Protein AF-A0A853IXB0-F1 (afdb_monomer_lite)

Secondary structure (DSSP, 8-state):
-----EEEEEPPPB-B-GGG---S----EEEEEEEETTEEEEEEEESSSS-EE-S--TT-EEEETTSPPEE--EE-SSSEEE-TTHHHHHHHGGG-SEEEEEE-EET----EEBPPEE-TTHHHHHHHHHHHHHHTSSPP--

Foldseek 3Di:
DPLADKFKDKFPWWWFDVVVDDDPPTFTKIWMWIQAPVGIFTKIFTPDPVWFFDPDQPPWFKDFDPDDTFGQDADPDGGMTGGPVRVVCVVCLCVGQWMWTWGHIPPDPDITIIDTTGSPCVVVSVVVRNCRRVVSVDDPDD

Radius of gyra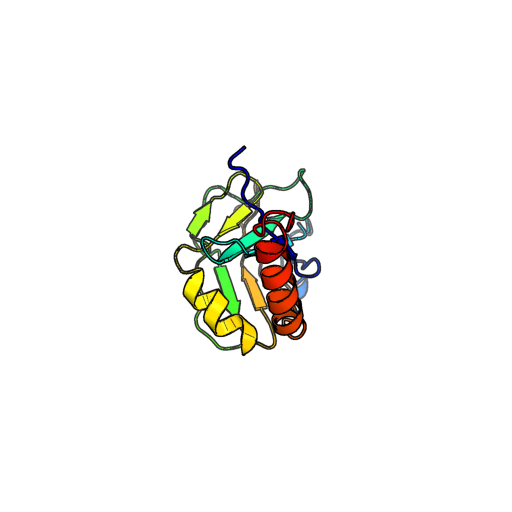tion: 15.94 Å; chains: 1; bounding box: 46×32×46 Å

Structure (mmCIF, N/CA/C/O backbone):
data_AF-A0A853IXB0-F1
#
_entry.id   AF-A0A853IXB0-F1
#
loop_
_atom_site.group_PDB
_atom_site.id
_atom_site.type_symbol
_atom_site.label_atom_id
_atom_site.label_alt_id
_atom_site.label_comp_id
_atom_site.label_asym_id
_atom_site.label_entity_id
_atom_site.label_seq_id
_atom_site.pdbx_PDB_ins_code
_atom_site.Cartn_x
_atom_site.Cartn_y
_atom_site.Cartn_z
_atom_site.occupancy
_atom_site.B_iso_or_equiv
_atom_site.auth_seq_id
_atom_site.auth_comp_id
_atom_site.auth_asym_id
_atom_site.auth_atom_id
_atom_site.pdbx_PDB_model_num
ATOM 1 N N . MET A 1 1 ? -22.503 13.449 0.449 1.00 49.94 1 MET A N 1
ATOM 2 C CA . MET A 1 1 ? -21.547 13.167 1.546 1.00 49.94 1 MET A CA 1
ATOM 3 C C . MET A 1 1 ? -22.255 12.303 2.578 1.00 49.94 1 MET A C 1
ATOM 5 O O . MET A 1 1 ? -23.386 12.622 2.908 1.00 49.94 1 MET A O 1
ATOM 9 N N . THR A 1 2 ? -21.650 11.199 3.025 1.00 57.06 2 THR A N 1
ATOM 10 C CA . THR A 1 2 ? -22.288 10.164 3.873 1.00 57.06 2 THR A CA 1
ATOM 11 C C . THR A 1 2 ? -22.191 10.430 5.382 1.00 57.06 2 THR A C 1
ATOM 13 O O . THR A 1 2 ? -22.607 9.585 6.164 1.00 57.06 2 THR A O 1
ATOM 16 N N . GLY A 1 3 ? -21.632 11.573 5.802 1.00 64.44 3 GLY A N 1
ATOM 17 C CA . GLY A 1 3 ? -21.471 11.940 7.218 1.00 64.44 3 GLY A CA 1
ATOM 18 C C . GLY A 1 3 ? -20.463 11.090 8.005 1.00 64.44 3 GLY A C 1
ATOM 19 O O . GLY A 1 3 ? -20.292 11.321 9.193 1.00 64.44 3 GLY A O 1
ATOM 20 N N . LYS A 1 4 ? -19.795 10.119 7.365 1.00 73.94 4 LYS A N 1
ATOM 21 C CA . LYS A 1 4 ? -18.859 9.206 8.030 1.00 73.94 4 LYS A CA 1
ATOM 22 C C . LYS A 1 4 ? -17.433 9.743 8.012 1.00 73.94 4 LYS A C 1
ATOM 24 O O . LYS A 1 4 ? -16.937 10.145 6.959 1.00 73.94 4 LYS A O 1
ATOM 29 N N . THR A 1 5 ? -16.770 9.668 9.160 1.00 84.62 5 THR A N 1
ATOM 30 C CA . THR A 1 5 ? -15.353 10.001 9.303 1.00 84.62 5 THR A CA 1
ATOM 31 C C . THR A 1 5 ? -14.488 8.831 8.849 1.00 84.62 5 THR A C 1
ATOM 33 O O . THR A 1 5 ? -14.701 7.683 9.242 1.00 84.62 5 THR A O 1
ATOM 36 N N . ALA A 1 6 ? -13.491 9.131 8.020 1.00 88.69 6 ALA A N 1
ATOM 37 C CA . ALA A 1 6 ? -12.422 8.209 7.675 1.00 88.69 6 ALA A CA 1
ATOM 38 C C . ALA A 1 6 ? -11.076 8.893 7.920 1.00 88.69 6 ALA A C 1
ATOM 40 O O . ALA A 1 6 ? -10.896 10.063 7.580 1.00 88.69 6 ALA A O 1
ATOM 41 N N . CYS A 1 7 ? -10.133 8.158 8.498 1.00 93.19 7 CYS A N 1
ATOM 42 C CA . CYS A 1 7 ? -8.802 8.649 8.824 1.00 93.19 7 CYS A CA 1
ATOM 43 C C . CYS A 1 7 ? -7.758 7.857 8.041 1.00 93.19 7 CYS A C 1
ATOM 45 O O . CYS A 1 7 ? -7.882 6.646 7.860 1.00 93.19 7 CYS A O 1
ATOM 47 N N . LEU A 1 8 ? -6.733 8.551 7.550 1.00 94.06 8 LEU A N 1
ATOM 48 C CA . LEU A 1 8 ? -5.711 7.965 6.689 1.00 94.06 8 LEU A CA 1
ATOM 49 C C . LEU A 1 8 ? -4.406 7.769 7.455 1.00 94.06 8 LEU A C 1
ATOM 51 O O . LEU A 1 8 ? -3.890 8.692 8.082 1.00 94.06 8 LEU A O 1
ATOM 55 N N . ILE A 1 9 ? -3.839 6.576 7.334 1.00 96.12 9 ILE A N 1
ATOM 56 C CA . ILE A 1 9 ? -2.443 6.295 7.663 1.00 96.12 9 ILE A CA 1
ATOM 57 C C . ILE A 1 9 ? -1.673 6.352 6.352 1.00 96.12 9 ILE A C 1
ATOM 59 O O . ILE A 1 9 ? -2.038 5.672 5.393 1.00 96.12 9 ILE A O 1
ATOM 63 N N . ILE A 1 10 ? -0.619 7.159 6.305 1.00 95.12 10 ILE A N 1
ATOM 64 C CA . ILE A 1 10 ? 0.177 7.380 5.098 1.00 95.12 10 ILE A CA 1
ATOM 65 C C . ILE A 1 10 ? 1.640 7.116 5.443 1.00 95.12 10 ILE A C 1
ATOM 67 O O . ILE A 1 10 ? 2.163 7.672 6.409 1.00 95.12 10 ILE A O 1
ATOM 71 N N . SER A 1 11 ? 2.303 6.252 4.675 1.00 94.25 11 SER A N 1
ATOM 72 C CA . SER A 1 11 ? 3.744 6.038 4.818 1.00 94.25 11 SER A CA 1
ATOM 73 C C . SER A 1 11 ? 4.538 7.250 4.325 1.00 94.25 11 SER A C 1
ATOM 75 O O . SER A 1 11 ? 4.033 8.029 3.510 1.00 94.25 11 SER A O 1
ATOM 77 N N . PRO A 1 12 ? 5.824 7.376 4.693 1.00 90.38 12 PRO A N 1
ATOM 78 C CA . PRO A 1 12 ? 6.749 8.192 3.920 1.00 90.38 12 PRO A CA 1
ATOM 79 C C . PRO A 1 12 ? 6.698 7.825 2.431 1.00 90.38 12 PRO A C 1
ATOM 81 O O . PRO A 1 12 ? 6.333 6.701 2.064 1.00 90.38 12 PRO A O 1
ATOM 84 N N . VAL A 1 13 ? 7.067 8.786 1.589 1.00 87.88 13 VAL A N 1
ATOM 85 C CA . VAL A 1 13 ? 7.246 8.560 0.155 1.00 87.88 13 VAL A CA 1
ATOM 86 C C . VAL A 1 13 ? 8.284 7.458 -0.053 1.00 87.88 13 VAL A C 1
ATOM 88 O O . VAL A 1 13 ? 9.367 7.518 0.528 1.00 87.88 13 VAL A O 1
ATOM 91 N N . THR A 1 14 ? 7.977 6.487 -0.909 1.00 85.69 14 THR A N 1
ATOM 92 C CA . THR A 1 14 ? 8.969 5.543 -1.428 1.00 85.69 14 THR A CA 1
ATOM 93 C C . THR A 1 14 ? 9.232 5.789 -2.905 1.00 85.69 14 THR A C 1
ATOM 95 O O . THR A 1 14 ? 8.332 6.184 -3.654 1.00 85.69 14 THR A O 1
ATOM 98 N N . SER A 1 15 ? 10.473 5.553 -3.318 1.00 78.00 15 SER A N 1
ATOM 99 C CA . SER A 1 15 ? 10.912 5.618 -4.706 1.00 78.00 15 SER A CA 1
ATOM 100 C C . SER A 1 15 ? 11.288 4.224 -5.218 1.00 78.00 15 SER A C 1
ATOM 102 O O . SER A 1 15 ? 11.698 3.365 -4.427 1.00 78.00 15 SER A O 1
ATOM 104 N N . PRO A 1 16 ? 11.201 3.992 -6.538 1.00 76.06 16 PRO A N 1
ATOM 105 C CA . PRO A 1 16 ? 11.848 2.860 -7.195 1.00 76.06 16 PRO A CA 1
ATOM 106 C C . PRO A 1 16 ? 13.309 2.663 -6.751 1.00 76.06 16 PRO A C 1
ATOM 108 O O . PRO A 1 16 ? 14.026 3.641 -6.530 1.00 76.06 16 PRO A O 1
ATOM 111 N N . ASP A 1 17 ? 13.741 1.410 -6.614 1.00 76.38 17 ASP A N 1
ATOM 112 C CA . ASP A 1 17 ? 15.120 1.034 -6.293 1.00 76.38 17 ASP A CA 1
ATOM 113 C C . ASP A 1 17 ? 16.030 1.323 -7.504 1.00 76.38 17 ASP A C 1
ATOM 115 O O . ASP A 1 17 ? 15.911 0.655 -8.538 1.00 76.38 17 ASP A O 1
ATOM 119 N N . PRO A 1 18 ? 16.957 2.295 -7.403 1.00 66.38 18 PRO A N 1
ATOM 120 C CA . PRO A 1 18 ? 17.791 2.709 -8.529 1.00 66.38 18 PRO A CA 1
ATOM 121 C C . PRO A 1 18 ? 18.766 1.615 -8.988 1.00 66.38 18 PRO A C 1
ATOM 123 O O . PRO A 1 18 ? 19.268 1.673 -10.107 1.00 66.38 18 PRO A O 1
ATOM 126 N N . THR A 1 19 ? 19.027 0.599 -8.159 1.00 68.88 19 THR A N 1
ATOM 127 C CA . THR A 1 19 ? 19.942 -0.507 -8.484 1.00 68.88 19 THR A CA 1
ATOM 128 C C . THR A 1 19 ? 19.301 -1.590 -9.353 1.00 68.88 19 THR A C 1
ATOM 130 O O . THR A 1 19 ? 19.995 -2.481 -9.843 1.00 68.88 19 THR A O 1
ATOM 133 N N . LYS A 1 20 ? 17.979 -1.529 -9.563 1.00 68.12 20 LYS A N 1
ATOM 134 C CA . LYS A 1 20 ? 17.213 -2.535 -10.315 1.00 68.12 20 LYS A CA 1
ATOM 135 C C . LYS A 1 20 ? 16.948 -2.174 -11.778 1.00 68.12 20 LYS A C 1
ATOM 137 O O . LYS A 1 20 ? 16.340 -2.978 -12.475 1.00 68.12 20 LYS A O 1
ATOM 142 N N . GLY A 1 21 ? 17.488 -1.047 -12.250 1.00 52.34 21 GLY A N 1
ATOM 143 C CA . GLY A 1 21 ? 17.434 -0.625 -13.650 1.00 52.34 21 GLY A CA 1
ATOM 144 C C . GLY A 1 21 ? 16.071 -0.059 -14.060 1.00 52.34 21 GLY A C 1
ATOM 145 O O . GLY A 1 21 ? 15.030 -0.681 -13.879 1.00 52.34 21 GLY A O 1
ATOM 146 N N . GLY A 1 22 ? 16.085 1.141 -14.634 1.00 54.19 22 GLY A N 1
ATOM 147 C CA . GLY A 1 22 ? 14.920 1.816 -15.200 1.00 54.19 22 GLY A CA 1
ATOM 148 C C . GLY A 1 22 ? 15.259 3.273 -15.500 1.00 54.19 22 GLY A C 1
ATOM 149 O O . GLY A 1 22 ? 15.881 3.930 -14.668 1.00 54.19 22 GLY A O 1
ATOM 150 N N . ASP A 1 23 ? 14.874 3.773 -16.677 1.00 54.62 23 ASP A N 1
ATOM 151 C CA . ASP A 1 23 ? 15.011 5.195 -17.004 1.00 54.62 23 ASP A CA 1
ATOM 152 C C . ASP A 1 23 ? 14.293 6.032 -15.941 1.00 54.62 23 ASP A C 1
ATOM 154 O O . ASP A 1 23 ? 13.111 5.832 -15.647 1.00 54.62 23 ASP A O 1
ATOM 158 N N . PHE A 1 24 ? 15.048 6.938 -15.322 1.00 52.91 24 PHE A N 1
ATOM 159 C CA . PHE A 1 24 ? 14.716 7.621 -14.077 1.00 52.91 24 PHE A CA 1
ATOM 160 C C . PHE A 1 24 ? 13.602 8.667 -14.225 1.00 52.91 24 PHE A C 1
ATOM 162 O O . PHE A 1 24 ? 13.822 9.867 -14.076 1.00 52.91 24 PHE A O 1
ATOM 169 N N . LYS A 1 25 ? 12.368 8.222 -14.458 1.00 58.72 25 LYS A N 1
ATOM 170 C CA . LYS A 1 25 ? 11.172 9.000 -14.120 1.00 58.72 25 LYS A CA 1
ATOM 171 C C . LYS A 1 25 ? 10.572 8.400 -12.863 1.00 58.72 25 LYS A C 1
ATOM 173 O O . LYS A 1 25 ? 9.599 7.655 -12.897 1.00 58.72 25 LYS A O 1
ATOM 178 N N . PHE A 1 26 ? 11.258 8.652 -11.752 1.00 64.75 26 PHE A N 1
ATOM 179 C CA . PHE A 1 26 ? 10.827 8.217 -10.434 1.00 64.75 26 PHE A CA 1
ATOM 180 C C . PHE A 1 26 ? 9.452 8.808 -10.140 1.00 64.75 26 PHE A C 1
ATOM 182 O O . PHE A 1 26 ? 9.324 10.025 -10.035 1.00 64.75 26 PHE A O 1
ATOM 189 N N . ILE A 1 27 ? 8.449 7.946 -9.990 1.00 75.56 27 ILE A N 1
ATOM 190 C CA . ILE A 1 27 ? 7.128 8.355 -9.525 1.00 75.56 27 ILE A CA 1
ATOM 191 C C . ILE A 1 27 ? 7.019 7.955 -8.056 1.00 75.56 27 ILE A C 1
ATOM 193 O O . ILE A 1 27 ? 6.946 6.760 -7.747 1.00 75.56 27 ILE A O 1
ATOM 197 N N . PRO A 1 28 ? 7.065 8.931 -7.137 1.00 81.88 28 PRO A N 1
ATOM 198 C CA . PRO A 1 28 ? 6.964 8.643 -5.726 1.00 81.88 28 PRO A CA 1
ATOM 199 C C . PRO A 1 28 ? 5.557 8.150 -5.366 1.00 81.88 28 PRO A C 1
ATOM 201 O O . PRO A 1 28 ? 4.543 8.615 -5.897 1.00 81.88 28 PRO A O 1
ATOM 204 N N . ALA A 1 29 ? 5.490 7.178 -4.458 1.00 91.12 29 ALA A N 1
ATOM 205 C CA . ALA A 1 29 ? 4.235 6.584 -4.014 1.00 91.12 29 ALA A CA 1
ATOM 206 C C . ALA A 1 29 ? 4.199 6.403 -2.495 1.00 91.12 29 ALA A C 1
ATOM 208 O O . ALA A 1 29 ? 5.229 6.296 -1.829 1.00 91.12 29 ALA A O 1
ATOM 209 N N . HIS A 1 30 ? 2.985 6.347 -1.962 1.00 94.12 30 HIS A N 1
ATOM 210 C CA . HIS A 1 30 ? 2.702 6.112 -0.557 1.00 94.12 30 HIS A CA 1
ATOM 211 C C . HIS A 1 30 ? 1.917 4.824 -0.393 1.00 94.12 30 HIS A C 1
ATOM 213 O O . HIS A 1 30 ? 0.947 4.592 -1.113 1.00 94.12 30 HIS A O 1
ATOM 219 N N . LEU A 1 31 ? 2.260 4.045 0.625 1.00 95.06 31 LEU A N 1
ATOM 220 C CA . LEU A 1 31 ? 1.324 3.101 1.210 1.00 95.06 31 LEU A CA 1
ATOM 221 C C . LEU A 1 31 ? 0.271 3.910 1.972 1.00 95.06 31 LEU A C 1
ATOM 223 O O . LEU A 1 31 ? 0.614 4.770 2.788 1.00 95.06 31 LEU A O 1
ATOM 227 N N . VAL A 1 32 ? -1.002 3.643 1.696 1.00 96.12 32 VAL A N 1
ATOM 228 C CA . VAL A 1 32 ? -2.132 4.296 2.355 1.00 96.12 32 VAL A CA 1
ATOM 229 C C . VAL A 1 32 ? -3.069 3.263 2.964 1.00 96.12 32 VAL A C 1
ATOM 231 O O . VAL A 1 32 ? -3.349 2.224 2.369 1.00 96.12 32 VAL A O 1
ATOM 234 N N . ILE A 1 33 ? -3.566 3.547 4.162 1.00 96.44 33 ILE A N 1
ATOM 235 C CA . ILE A 1 33 ? -4.608 2.750 4.809 1.00 96.44 33 ILE A CA 1
ATOM 236 C C . ILE A 1 33 ? -5.705 3.702 5.245 1.00 96.44 33 ILE A C 1
ATOM 238 O O . ILE A 1 33 ? -5.454 4.620 6.024 1.00 96.44 33 ILE A O 1
ATOM 242 N N . SER A 1 34 ? -6.914 3.486 4.739 1.00 94.19 34 SER A N 1
ATOM 243 C CA . SER A 1 34 ? -8.101 4.192 5.208 1.00 94.19 34 SER A CA 1
ATOM 244 C C . SER A 1 34 ? -8.713 3.408 6.348 1.00 94.19 34 SER A C 1
ATOM 246 O O . SER A 1 34 ? -8.955 2.217 6.202 1.00 94.19 34 SER A O 1
ATOM 248 N N . VAL A 1 35 ? -8.974 4.073 7.465 1.00 94.50 35 VAL A N 1
ATOM 249 C CA . VAL A 1 35 ? -9.630 3.520 8.650 1.00 94.50 35 VAL A CA 1
ATOM 250 C C . VAL A 1 35 ? -10.951 4.250 8.835 1.00 94.50 35 VAL A C 1
ATOM 252 O O . VAL A 1 35 ? -10.994 5.477 8.824 1.00 94.50 35 VAL A O 1
ATOM 255 N N . SER A 1 36 ? -12.032 3.498 8.977 1.00 91.12 36 SER A N 1
ATOM 256 C CA . SER A 1 36 ? -13.392 4.011 9.146 1.00 91.12 36 SER A CA 1
ATOM 257 C C . SER A 1 36 ? -14.187 3.082 10.060 1.00 91.12 36 SER A C 1
ATOM 259 O O . SER 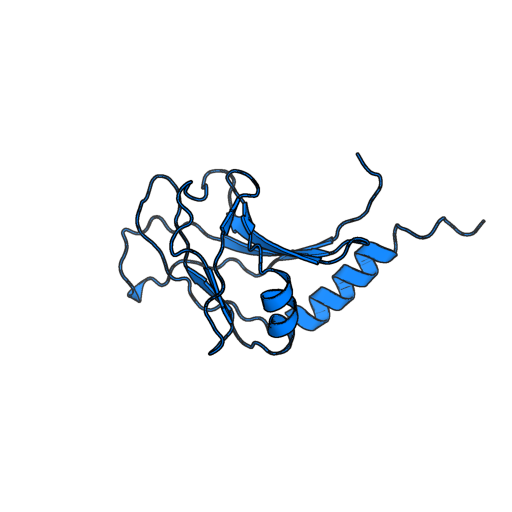A 1 36 ? -13.735 1.978 10.363 1.00 91.12 36 SER A O 1
ATOM 261 N N . GLU A 1 37 ? -15.408 3.470 10.426 1.00 84.81 37 GLU A N 1
ATOM 262 C CA . GLU A 1 37 ? -16.337 2.590 11.154 1.00 84.81 37 GLU A CA 1
ATOM 263 C C . GLU A 1 37 ? -16.621 1.271 10.421 1.00 84.81 37 GLU A C 1
ATOM 265 O O . GLU A 1 37 ? -16.804 0.233 11.047 1.00 84.81 37 GLU A O 1
ATOM 270 N N . SER A 1 38 ? -16.640 1.293 9.082 1.00 84.75 38 SER A N 1
ATOM 271 C CA . SER A 1 38 ? -16.827 0.091 8.255 1.00 84.75 38 SER A CA 1
ATOM 272 C C . SER A 1 38 ? -15.596 -0.818 8.198 1.00 84.75 38 SER A C 1
ATOM 274 O O . SER A 1 38 ? -15.632 -1.858 7.546 1.00 84.75 38 SER A O 1
ATOM 276 N N . GLY A 1 39 ? -14.507 -0.430 8.859 1.00 89.81 39 GLY A N 1
ATOM 277 C CA . GLY A 1 39 ? -13.240 -1.139 8.862 1.00 89.81 39 GLY A CA 1
ATOM 278 C C . GLY A 1 39 ? -12.151 -0.400 8.096 1.00 89.81 39 GLY A C 1
ATOM 279 O O . GLY A 1 39 ? -12.255 0.796 7.791 1.00 89.81 39 GLY A O 1
ATOM 280 N N . SER A 1 40 ? -11.084 -1.144 7.813 1.00 93.62 40 SER A N 1
ATOM 281 C CA . SER A 1 40 ? -9.865 -0.615 7.217 1.00 93.62 40 SER A CA 1
ATOM 282 C C . SER A 1 40 ? -9.641 -1.162 5.812 1.00 93.62 40 SER A C 1
ATOM 284 O O . SER A 1 40 ? -9.847 -2.348 5.560 1.00 93.62 40 SER A O 1
ATOM 286 N N . THR A 1 41 ? -9.165 -0.315 4.905 1.00 94.12 41 THR A N 1
ATOM 287 C CA . THR A 1 41 ? -8.809 -0.693 3.535 1.00 94.12 41 THR A CA 1
ATOM 288 C C . THR A 1 41 ? -7.380 -0.283 3.221 1.00 94.12 41 THR A C 1
ATOM 290 O O . THR A 1 41 ? -6.901 0.758 3.667 1.00 94.12 41 THR A O 1
ATOM 293 N N . PHE A 1 42 ? -6.686 -1.126 2.461 1.00 96.62 42 PHE A N 1
ATOM 294 C CA . PHE A 1 42 ? -5.301 -0.918 2.057 1.00 96.62 42 PHE A CA 1
ATOM 295 C C . PHE A 1 42 ? -5.220 -0.431 0.610 1.00 96.62 42 PHE A C 1
ATOM 297 O O . PHE A 1 42 ? -5.928 -0.938 -0.265 1.00 96.62 42 PHE A O 1
ATOM 304 N N . GLY A 1 43 ? -4.289 0.480 0.344 1.00 96.50 43 GLY A N 1
ATOM 305 C CA . GLY A 1 43 ? -3.917 0.865 -1.004 1.00 96.50 43 GLY A CA 1
ATOM 306 C C . GLY A 1 43 ? -2.523 1.464 -1.107 1.00 96.50 43 GLY A C 1
ATOM 307 O O . GLY A 1 43 ? -1.785 1.617 -0.135 1.00 96.50 43 GLY A O 1
ATOM 308 N N . VAL A 1 44 ? -2.180 1.827 -2.333 1.00 96.50 44 VAL A N 1
ATOM 309 C CA . VAL A 1 44 ? -1.008 2.605 -2.698 1.00 96.50 44 VAL A CA 1
ATOM 310 C C . VAL A 1 44 ? -1.496 3.801 -3.499 1.00 96.50 44 VAL A C 1
ATOM 312 O O . VAL A 1 44 ? -2.290 3.648 -4.428 1.00 96.50 44 VAL A O 1
ATOM 315 N N . ARG A 1 45 ? -1.030 4.991 -3.128 1.00 94.94 45 ARG A N 1
ATOM 316 C CA . ARG A 1 45 ? -1.385 6.260 -3.765 1.00 94.94 45 ARG A CA 1
ATOM 317 C C . ARG A 1 45 ? -0.148 6.896 -4.398 1.00 94.94 45 ARG A C 1
ATOM 319 O O . ARG A 1 45 ? 0.914 6.884 -3.778 1.00 94.94 45 ARG A O 1
ATOM 326 N N . THR A 1 46 ? -0.271 7.481 -5.586 1.00 92.81 46 THR A N 1
ATOM 327 C CA . THR A 1 46 ? 0.785 8.351 -6.136 1.00 92.81 46 THR A CA 1
ATOM 328 C C . THR A 1 46 ? 0.963 9.589 -5.250 1.00 92.81 46 THR A C 1
ATOM 330 O O . THR A 1 46 ? 0.004 10.097 -4.667 1.00 92.81 46 THR A O 1
ATOM 333 N N . SER A 1 47 ? 2.188 10.091 -5.100 1.00 88.00 47 SER A N 1
ATOM 334 C CA . SER A 1 47 ? 2.429 11.296 -4.291 1.00 88.00 47 SER A CA 1
ATOM 335 C C . SER A 1 47 ? 2.041 12.589 -5.010 1.00 88.00 47 SER A C 1
ATOM 337 O O . SER A 1 47 ? 1.969 13.639 -4.376 1.00 88.00 47 SER A O 1
ATOM 339 N N . THR A 1 48 ? 1.830 12.533 -6.328 1.00 84.25 48 THR A N 1
ATOM 340 C CA . THR A 1 48 ? 1.423 13.673 -7.154 1.00 84.25 48 TH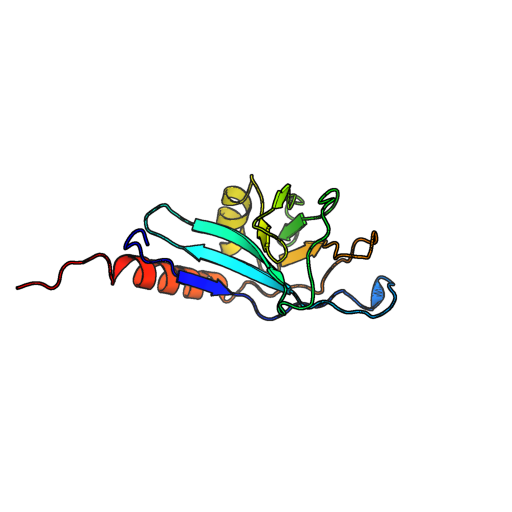R A CA 1
ATOM 341 C C . THR A 1 48 ? 0.231 13.307 -8.035 1.00 84.25 48 THR A C 1
ATOM 343 O O . THR A 1 48 ? 0.024 12.135 -8.361 1.00 84.25 48 THR A O 1
ATOM 346 N N . ASP A 1 49 ? -0.516 14.329 -8.453 1.00 81.62 49 ASP A N 1
ATOM 347 C CA . ASP A 1 49 ? -1.641 14.189 -9.385 1.00 81.62 49 ASP A CA 1
ATOM 348 C C . ASP A 1 49 ? -1.192 14.227 -10.860 1.00 81.62 49 ASP A C 1
ATOM 350 O O . ASP A 1 49 ? -2.003 14.081 -11.770 1.00 81.62 49 ASP A O 1
ATOM 354 N N . LYS A 1 50 ? 0.106 14.429 -11.128 1.00 83.06 50 LYS A N 1
ATOM 355 C CA . LYS A 1 50 ? 0.660 14.358 -12.492 1.00 83.06 50 LYS A CA 1
ATOM 356 C C . LYS A 1 50 ? 0.916 12.920 -12.925 1.00 83.06 50 LYS A C 1
ATOM 358 O O . LYS A 1 50 ? 0.902 12.621 -14.116 1.00 83.06 50 LYS A O 1
ATOM 363 N N . ASP A 1 51 ? 1.140 12.047 -11.951 1.00 85.31 51 ASP A N 1
ATOM 364 C CA . ASP A 1 51 ? 1.514 10.663 -12.171 1.00 85.31 51 ASP A CA 1
ATOM 365 C C . ASP A 1 51 ? 0.330 9.741 -11.913 1.00 85.31 51 ASP A C 1
ATOM 367 O O . ASP A 1 51 ? -0.403 9.916 -10.941 1.00 85.31 51 ASP A O 1
ATOM 371 N N . THR A 1 52 ? 0.147 8.725 -12.753 1.00 91.75 52 THR A N 1
ATOM 372 C CA . THR A 1 52 ? -0.989 7.803 -12.642 1.00 91.75 52 THR A CA 1
ATOM 373 C C . THR A 1 52 ? -0.530 6.356 -12.704 1.00 91.75 52 THR A C 1
ATOM 375 O O . THR A 1 52 ? 0.452 6.011 -13.364 1.00 91.75 52 THR A O 1
ATOM 378 N N . PHE A 1 53 ? -1.250 5.477 -12.015 1.00 93.75 53 PHE A N 1
ATOM 379 C CA . PHE A 1 53 ? -1.035 4.045 -12.142 1.00 93.75 53 PHE A CA 1
ATOM 380 C C . PHE A 1 53 ? -1.523 3.545 -13.495 1.00 93.75 53 PHE A C 1
ATOM 382 O O . PHE A 1 53 ? -2.580 3.945 -14.000 1.00 93.75 53 PHE A O 1
ATOM 389 N N . HIS A 1 54 ? -0.777 2.596 -14.047 1.00 94.31 54 HIS A N 1
ATOM 390 C CA . HIS A 1 54 ? -1.119 1.952 -15.305 1.00 94.31 54 HIS A CA 1
ATOM 391 C C . HIS A 1 54 ? -2.475 1.217 -15.220 1.00 94.31 54 HIS A C 1
ATOM 393 O O . HIS A 1 54 ? -2.945 0.856 -14.140 1.00 94.31 54 HIS A O 1
ATOM 399 N N . ASN A 1 55 ? -3.168 1.029 -16.348 1.00 93.44 55 ASN A N 1
ATOM 400 C CA . ASN A 1 55 ? -4.451 0.300 -16.380 1.00 93.44 55 ASN A CA 1
ATOM 401 C C . ASN A 1 55 ? -4.265 -1.211 -16.215 1.00 93.44 55 ASN A C 1
ATOM 403 O O . ASN A 1 55 ? -5.057 -1.864 -15.547 1.00 93.44 55 ASN A O 1
ATOM 407 N N . ASN A 1 56 ? -3.191 -1.749 -16.787 1.00 94.75 56 ASN A N 1
ATOM 408 C CA . ASN A 1 56 ? -2.754 -3.116 -16.538 1.00 94.75 56 ASN A CA 1
ATOM 409 C C . ASN A 1 56 ? -2.055 -3.221 -15.172 1.00 94.75 56 ASN A C 1
ATOM 411 O O . ASN A 1 56 ? -0.911 -2.776 -15.035 1.00 94.75 56 ASN A O 1
ATOM 415 N N . LEU A 1 57 ? -2.731 -3.850 -14.210 1.00 96.06 57 LEU A N 1
ATOM 416 C CA . LEU A 1 57 ? -2.238 -4.082 -12.849 1.00 96.06 57 LEU A CA 1
ATOM 417 C C . LEU A 1 57 ? -1.431 -5.384 -12.693 1.00 96.06 57 LEU A C 1
ATOM 419 O O . LEU A 1 57 ? -0.879 -5.653 -11.628 1.00 96.06 57 LEU A O 1
ATOM 423 N N . ASN A 1 58 ? -1.325 -6.203 -13.745 1.00 96.19 58 ASN A N 1
ATOM 424 C CA . ASN A 1 58 ? -0.672 -7.507 -13.661 1.00 96.19 58 ASN A CA 1
ATOM 425 C C . ASN A 1 58 ? 0.788 -7.369 -13.224 1.00 96.19 58 ASN A C 1
ATOM 427 O O . ASN A 1 58 ? 1.564 -6.623 -13.834 1.00 96.19 58 ASN A O 1
ATOM 431 N N . GLY A 1 59 ? 1.150 -8.130 -12.190 1.00 95.56 59 GLY A N 1
ATOM 432 C CA . GLY A 1 59 ? 2.482 -8.137 -11.591 1.00 95.56 59 GLY A CA 1
ATOM 433 C C . GLY A 1 59 ? 2.725 -7.030 -10.563 1.00 95.56 59 GLY A C 1
ATOM 434 O O . GLY A 1 59 ? 3.772 -7.054 -9.921 1.00 95.56 59 GLY A O 1
ATOM 435 N N . MET A 1 60 ? 1.791 -6.093 -10.368 1.00 96.75 60 MET A N 1
ATOM 436 C CA . MET A 1 60 ? 1.862 -5.130 -9.270 1.00 96.75 60 MET A CA 1
ATOM 437 C C . MET A 1 60 ? 1.486 -5.792 -7.943 1.00 96.75 60 MET A C 1
ATOM 439 O O . MET A 1 60 ? 0.668 -6.714 -7.898 1.00 96.75 60 MET A O 1
ATOM 443 N N . GLY A 1 61 ? 2.059 -5.316 -6.844 1.00 97.25 61 GLY A N 1
ATOM 444 C CA . GLY A 1 61 ? 1.790 -5.896 -5.534 1.00 97.25 61 GLY A CA 1
ATOM 445 C C . GLY A 1 61 ? 2.617 -5.308 -4.406 1.00 97.25 61 GLY A C 1
ATOM 446 O O . GLY A 1 61 ? 3.426 -4.398 -4.595 1.00 97.25 61 GLY A O 1
ATOM 447 N N . VAL A 1 62 ? 2.412 -5.865 -3.221 1.00 97.25 62 VAL A N 1
ATOM 448 C CA . VAL A 1 62 ? 3.161 -5.561 -2.006 1.00 97.25 62 VAL A CA 1
ATOM 449 C C . VAL A 1 62 ? 3.735 -6.842 -1.421 1.00 97.25 62 VAL A C 1
ATOM 451 O O . VAL A 1 62 ? 3.102 -7.897 -1.433 1.00 97.25 62 VAL A O 1
ATOM 454 N N . LYS A 1 63 ? 4.943 -6.741 -0.876 1.00 96.62 63 LYS A N 1
ATOM 455 C CA . LYS A 1 63 ? 5.580 -7.789 -0.088 1.00 96.62 63 LYS A CA 1
ATOM 456 C C . LYS A 1 63 ? 5.965 -7.234 1.275 1.00 96.62 63 LYS A C 1
ATOM 458 O O . LYS A 1 63 ? 6.656 -6.220 1.351 1.00 96.62 63 LYS A O 1
ATOM 463 N N . LEU A 1 64 ? 5.526 -7.903 2.335 1.00 95.94 64 LEU A N 1
ATOM 464 C CA . LEU A 1 64 ? 5.872 -7.570 3.715 1.00 95.94 64 LEU A CA 1
ATOM 465 C C . LEU A 1 64 ? 6.972 -8.523 4.188 1.00 95.94 64 LEU A C 1
ATOM 467 O O . LEU A 1 64 ? 6.742 -9.725 4.284 1.00 95.94 64 LEU A O 1
ATOM 471 N N . ASP A 1 65 ? 8.171 -8.002 4.438 1.00 93.75 65 ASP A N 1
ATOM 472 C CA . ASP A 1 65 ? 9.377 -8.785 4.744 1.00 93.75 65 ASP A CA 1
ATOM 473 C C . ASP A 1 65 ? 9.529 -10.046 3.855 1.00 93.75 65 ASP A C 1
ATOM 475 O O . ASP A 1 65 ? 9.725 -9.943 2.639 1.00 93.75 65 ASP A O 1
ATOM 479 N N . ASN A 1 66 ? 9.440 -11.233 4.467 1.00 89.81 66 ASN A N 1
ATOM 480 C CA . ASN A 1 66 ? 9.575 -12.543 3.827 1.00 89.81 66 ASN A CA 1
ATOM 481 C C . ASN A 1 66 ? 8.226 -13.241 3.579 1.00 89.81 66 ASN A C 1
ATOM 483 O O . ASN A 1 66 ? 8.219 -14.418 3.233 1.00 89.81 66 ASN A O 1
ATOM 487 N N . LEU A 1 67 ? 7.104 -12.542 3.759 1.00 92.38 67 LEU A N 1
ATOM 488 C CA . LEU A 1 67 ? 5.769 -13.079 3.494 1.00 92.38 67 LEU A CA 1
ATOM 489 C C . LEU A 1 67 ? 5.476 -13.160 1.992 1.00 92.38 67 LEU A C 1
ATOM 491 O O . LEU A 1 67 ? 6.219 -12.627 1.158 1.00 92.38 67 LEU A O 1
ATOM 495 N N . ASP A 1 68 ? 4.367 -13.817 1.662 1.00 93.44 68 ASP A N 1
ATOM 496 C CA . ASP A 1 68 ? 3.892 -13.948 0.290 1.00 93.44 68 ASP A CA 1
ATOM 497 C C . ASP A 1 68 ? 3.632 -12.588 -0.364 1.00 93.44 68 ASP A C 1
ATOM 499 O O . ASP A 1 68 ? 3.252 -11.602 0.274 1.00 93.44 68 ASP A O 1
ATOM 503 N N . PHE A 1 69 ? 3.849 -12.546 -1.676 1.00 96.06 69 PHE A N 1
ATOM 504 C CA . PHE A 1 69 ? 3.546 -11.378 -2.489 1.00 96.06 69 PHE A CA 1
ATOM 505 C C . PHE A 1 69 ? 2.030 -11.245 -2.653 1.00 96.06 69 PHE A C 1
ATOM 507 O O . PHE A 1 69 ? 1.378 -12.149 -3.176 1.00 96.06 69 PHE A O 1
ATOM 514 N N . VAL A 1 70 ? 1.473 -10.110 -2.233 1.00 97.69 70 VAL A N 1
ATOM 515 C CA . VAL A 1 70 ? 0.037 -9.836 -2.324 1.00 97.69 70 VAL A CA 1
ATOM 516 C C . VAL A 1 70 ? -0.227 -8.903 -3.511 1.00 97.69 70 VAL A C 1
ATOM 518 O O . VAL A 1 70 ? 0.352 -7.814 -3.557 1.00 97.69 70 VAL A O 1
ATOM 521 N N . PRO A 1 71 ? -1.078 -9.290 -4.479 1.00 97.88 71 PRO A N 1
ATOM 522 C CA . PRO A 1 71 ? -1.303 -8.498 -5.684 1.00 97.88 71 PRO A CA 1
ATOM 523 C C . PRO A 1 71 ? -2.072 -7.202 -5.399 1.00 97.88 71 PRO A C 1
ATOM 525 O O . PRO A 1 71 ? -2.961 -7.167 -4.546 1.00 97.88 71 PRO A O 1
ATOM 528 N N . LEU A 1 72 ? -1.745 -6.148 -6.150 1.00 97.81 72 LEU A N 1
ATOM 529 C CA . LEU A 1 72 ? -2.505 -4.897 -6.212 1.00 97.81 72 LEU A CA 1
ATOM 530 C C . LEU A 1 72 ? -3.447 -4.952 -7.421 1.00 97.81 72 LEU A C 1
ATOM 532 O O . LEU A 1 72 ? -3.072 -4.538 -8.511 1.00 97.81 72 LEU A O 1
ATOM 536 N N . ASP A 1 73 ? -4.638 -5.514 -7.243 1.00 97.06 73 ASP A N 1
ATOM 537 C CA . ASP A 1 73 ? -5.590 -5.882 -8.301 1.00 97.06 73 ASP A CA 1
ATOM 538 C C . ASP A 1 73 ? -6.862 -5.015 -8.342 1.00 97.06 73 ASP A C 1
ATOM 540 O O . ASP A 1 73 ? -7.706 -5.190 -9.219 1.00 97.06 73 ASP A O 1
ATOM 544 N N . VAL A 1 74 ? -7.002 -4.052 -7.429 1.00 96.56 74 VAL A N 1
ATOM 545 C CA . VAL A 1 74 ? -8.145 -3.130 -7.387 1.00 96.56 74 VAL A CA 1
ATOM 546 C C . VAL A 1 74 ? -7.702 -1.747 -7.841 1.00 96.56 74 VAL A C 1
ATOM 548 O O . VAL A 1 74 ? -6.720 -1.211 -7.334 1.00 96.56 74 VAL A O 1
ATOM 551 N N . LYS A 1 75 ? -8.444 -1.120 -8.759 1.00 94.19 75 LYS A N 1
ATOM 552 C CA . LYS A 1 75 ? -8.177 0.260 -9.188 1.00 94.19 75 LYS A CA 1
ATOM 553 C C . LYS A 1 75 ? -9.146 1.235 -8.518 1.00 94.19 75 LYS A C 1
ATOM 555 O O . LYS A 1 75 ? -10.348 1.169 -8.746 1.00 94.19 75 LYS A O 1
ATOM 560 N N . GLY A 1 76 ? -8.617 2.154 -7.713 1.00 90.12 76 GLY A N 1
ATOM 561 C CA . GLY A 1 76 ? -9.361 3.207 -7.009 1.00 90.12 76 GLY A CA 1
ATOM 562 C C . GLY A 1 76 ? -9.314 4.551 -7.740 1.00 90.12 76 GLY A C 1
ATOM 563 O O . GLY A 1 76 ? -9.125 5.588 -7.112 1.00 90.12 76 GLY A O 1
ATOM 564 N N . GLY A 1 77 ? -9.404 4.536 -9.072 1.00 91.75 77 GLY A N 1
ATOM 565 C CA . GLY A 1 77 ? -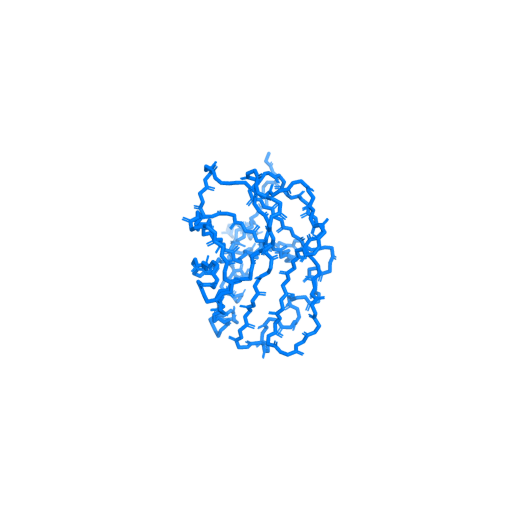9.153 5.699 -9.930 1.00 91.75 77 GLY A CA 1
ATOM 566 C C . GLY A 1 77 ? -7.740 5.711 -10.521 1.00 91.75 77 GLY A C 1
ATOM 567 O O . GLY A 1 77 ? -7.070 4.683 -10.597 1.00 91.75 77 GLY A O 1
ATOM 568 N N . GLN A 1 78 ? -7.283 6.873 -10.993 1.00 93.19 78 GLN A N 1
ATOM 569 C CA . GLN A 1 78 ? -5.989 6.982 -11.684 1.00 93.19 78 GLN A CA 1
ATOM 570 C C . GLN A 1 78 ? -4.785 7.008 -10.728 1.00 93.19 78 GLN A C 1
ATOM 572 O O . GLN A 1 78 ? -3.701 6.568 -11.099 1.00 93.19 78 GLN A O 1
ATOM 577 N N . HIS A 1 79 ? -4.985 7.464 -9.491 1.00 94.75 79 HIS A N 1
ATOM 578 C CA . HIS A 1 79 ? -3.912 7.718 -8.521 1.00 94.75 79 HIS A CA 1
ATOM 579 C C . HIS A 1 79 ? -3.884 6.731 -7.356 1.00 94.75 79 HIS A C 1
ATOM 581 O O . HIS A 1 79 ? -3.068 6.890 -6.453 1.00 94.75 79 HIS A O 1
ATOM 587 N N . VAL A 1 80 ? -4.777 5.735 -7.341 1.00 95.44 80 VAL A N 1
ATOM 588 C CA . VAL A 1 80 ? -4.872 4.750 -6.259 1.00 95.44 80 VAL A CA 1
ATOM 589 C C . VAL A 1 80 ? -5.032 3.350 -6.833 1.00 95.44 80 VAL A C 1
ATOM 591 O O . VAL A 1 80 ? -5.910 3.097 -7.660 1.00 95.44 80 VAL A O 1
ATOM 594 N N . VAL A 1 81 ? -4.218 2.427 -6.337 1.00 97.12 81 VAL A N 1
ATOM 595 C CA . VAL A 1 81 ? -4.393 0.983 -6.515 1.00 97.12 81 VAL A CA 1
ATOM 596 C C . VAL A 1 81 ? -4.500 0.325 -5.146 1.00 97.12 81 VAL A C 1
ATOM 598 O O . VAL A 1 81 ? -3.889 0.773 -4.184 1.00 97.12 81 VAL A O 1
ATOM 601 N N . GLY A 1 82 ? -5.298 -0.721 -5.033 1.00 97.25 82 GLY A N 1
ATOM 602 C CA . GLY A 1 82 ? -5.532 -1.465 -3.804 1.00 97.25 82 GLY A CA 1
ATOM 603 C C . GLY A 1 82 ? -5.420 -2.958 -4.043 1.00 97.25 82 GLY A C 1
ATOM 604 O O . GLY A 1 82 ? -5.078 -3.400 -5.136 1.00 97.25 82 GLY A O 1
ATOM 605 N N . SER A 1 83 ? -5.722 -3.730 -3.006 1.00 96.88 83 SER A N 1
ATOM 606 C CA . SER A 1 83 ? -5.755 -5.188 -3.079 1.00 96.88 83 SER A CA 1
ATOM 607 C C . SER A 1 83 ? -7.102 -5.704 -2.596 1.00 96.88 83 SER A C 1
ATOM 609 O O . SER A 1 83 ? -7.554 -5.333 -1.510 1.00 96.88 83 SER A O 1
ATOM 611 N N . SER A 1 84 ? -7.710 -6.613 -3.354 1.00 95.69 84 SER A N 1
ATOM 612 C CA . SER A 1 84 ? -8.853 -7.421 -2.919 1.00 95.69 84 SER A CA 1
ATOM 613 C C . SER A 1 84 ? -8.509 -8.268 -1.687 1.00 95.69 84 SER A C 1
ATOM 615 O O . SER A 1 84 ? -9.370 -8.571 -0.865 1.00 95.69 84 SER A O 1
ATOM 617 N N . GLN A 1 85 ? -7.220 -8.571 -1.498 1.00 95.75 85 GLN A N 1
ATOM 618 C CA . GLN A 1 85 ? -6.660 -9.260 -0.336 1.00 95.75 85 GLN A CA 1
ATOM 619 C C . GLN A 1 85 ? -6.123 -8.286 0.728 1.00 95.75 85 GLN A C 1
ATOM 621 O O . GLN A 1 85 ? -5.304 -8.667 1.566 1.00 95.75 85 GLN A O 1
ATOM 626 N N . GLY A 1 86 ? -6.605 -7.038 0.729 1.00 93.44 86 GLY A N 1
ATOM 627 C CA . GLY A 1 86 ? -6.274 -6.001 1.709 1.00 93.44 86 GLY A CA 1
ATOM 628 C C . GLY A 1 86 ? -6.258 -6.476 3.170 1.00 93.44 86 GLY A C 1
ATOM 629 O O . GLY A 1 86 ? -5.278 -6.188 3.859 1.00 93.44 86 GLY A O 1
ATOM 630 N N . PRO A 1 87 ? -7.250 -7.255 3.651 1.00 94.25 87 PRO A N 1
ATOM 631 C CA . PRO A 1 87 ? -7.246 -7.782 5.017 1.00 94.25 87 PRO A CA 1
ATOM 632 C C . PRO A 1 87 ? -5.976 -8.562 5.390 1.00 94.25 87 PRO A C 1
ATOM 634 O O . PRO A 1 87 ? -5.415 -8.321 6.455 1.00 94.25 87 PRO A O 1
ATOM 637 N N . LYS A 1 88 ? -5.436 -9.395 4.485 1.00 94.06 88 LYS A N 1
ATOM 638 C CA . LYS A 1 88 ? -4.191 -10.146 4.739 1.00 94.06 88 LYS A CA 1
ATOM 639 C C . LYS A 1 88 ? -2.999 -9.219 4.977 1.00 94.06 88 LYS A C 1
ATOM 641 O O . LYS A 1 88 ? -2.149 -9.489 5.821 1.00 94.06 88 LYS A O 1
ATOM 646 N N . ILE A 1 89 ? -2.939 -8.114 4.235 1.00 95.25 89 ILE A N 1
ATOM 647 C CA . ILE A 1 89 ? -1.880 -7.108 4.374 1.00 95.25 89 ILE A CA 1
ATOM 648 C C . ILE A 1 89 ? -2.022 -6.399 5.725 1.00 95.25 89 ILE A C 1
ATOM 650 O O . ILE A 1 89 ? -1.039 -6.240 6.446 1.00 95.25 89 ILE A O 1
ATOM 654 N N . LEU A 1 90 ? -3.247 -6.011 6.091 1.00 95.12 90 LEU A N 1
ATOM 655 C CA . LEU A 1 90 ? -3.547 -5.316 7.345 1.00 95.12 90 LEU A CA 1
ATOM 656 C C . LEU A 1 90 ? -3.272 -6.176 8.587 1.00 95.12 90 LEU A C 1
ATOM 658 O O . LEU A 1 90 ? -2.821 -5.642 9.599 1.00 95.12 90 LEU A O 1
ATOM 662 N N . GLU A 1 91 ? -3.495 -7.488 8.512 1.00 93.94 91 GLU A N 1
ATOM 663 C CA . GLU A 1 91 ? -3.171 -8.448 9.578 1.00 93.94 91 GLU A CA 1
ATOM 664 C C . GLU A 1 91 ? -1.661 -8.680 9.741 1.00 93.94 91 GLU A C 1
ATOM 666 O O . GLU A 1 91 ? -1.174 -8.916 10.852 1.00 93.94 91 GLU A O 1
ATOM 671 N N . ALA A 1 92 ? -0.908 -8.610 8.643 1.00 93.81 92 ALA A N 1
ATOM 672 C CA . ALA A 1 92 ? 0.534 -8.834 8.626 1.00 93.81 92 ALA A CA 1
ATOM 673 C C . ALA A 1 92 ? 1.352 -7.577 8.974 1.00 93.81 92 ALA A C 1
ATOM 675 O O . ALA A 1 92 ? 2.407 -7.682 9.601 1.00 93.81 92 ALA A O 1
ATOM 676 N N . LEU A 1 93 ? 0.858 -6.389 8.621 1.00 93.94 93 LEU A N 1
ATOM 677 C CA . LEU A 1 93 ? 1.510 -5.092 8.840 1.00 93.94 93 LEU A CA 1
ATOM 678 C C . LEU A 1 93 ? 2.022 -4.842 10.274 1.00 93.94 93 LEU A C 1
ATOM 680 O O . LEU A 1 93 ? 3.159 -4.394 10.395 1.00 93.94 93 LEU A O 1
ATOM 684 N N . PRO A 1 94 ? 1.276 -5.152 11.359 1.00 92.19 94 PRO A N 1
ATOM 685 C CA . PRO A 1 94 ? 1.767 -4.979 12.731 1.00 92.19 94 PRO A CA 1
ATOM 686 C C . PRO A 1 94 ? 3.024 -5.792 13.057 1.00 92.19 94 PRO A C 1
ATOM 688 O O . PRO A 1 94 ? 3.745 -5.460 13.992 1.00 92.19 94 PRO A O 1
ATOM 691 N N . LYS A 1 95 ? 3.251 -6.889 12.328 1.00 92.00 95 LYS A N 1
ATOM 692 C CA . LYS A 1 95 ? 4.355 -7.832 12.550 1.00 92.00 95 LYS A CA 1
ATOM 693 C C . LYS A 1 95 ? 5.518 -7.586 11.590 1.00 92.00 95 LYS A C 1
ATOM 695 O O . LYS A 1 95 ? 6.617 -8.079 11.833 1.00 92.00 95 LYS A O 1
ATOM 700 N N . ALA A 1 96 ? 5.269 -6.853 10.508 1.00 94.38 96 ALA A N 1
ATOM 701 C CA . ALA A 1 96 ? 6.259 -6.548 9.496 1.00 94.38 96 ALA A CA 1
ATOM 702 C C . ALA A 1 96 ? 7.195 -5.424 9.960 1.00 94.38 96 ALA A C 1
ATOM 704 O O . ALA A 1 96 ? 6.779 -4.475 10.630 1.00 94.38 96 ALA A O 1
ATOM 705 N N . ARG A 1 97 ? 8.461 -5.505 9.558 1.00 95.31 97 ARG A N 1
ATOM 706 C CA . ARG A 1 97 ? 9.459 -4.436 9.695 1.00 95.31 97 ARG A CA 1
ATOM 707 C C . ARG A 1 97 ? 9.536 -3.584 8.437 1.00 95.31 97 ARG A C 1
ATOM 709 O O . ARG A 1 97 ? 9.768 -2.380 8.535 1.00 95.31 97 ARG A O 1
ATOM 716 N N . ASN A 1 98 ? 9.363 -4.208 7.272 1.00 95.75 98 ASN A N 1
ATOM 717 C CA . ASN A 1 98 ? 9.435 -3.532 5.989 1.00 95.75 98 ASN A CA 1
ATOM 718 C C . ASN A 1 98 ? 8.319 -3.963 5.039 1.00 95.75 98 ASN A C 1
ATOM 720 O O . ASN A 1 98 ? 7.967 -5.140 4.951 1.00 95.75 98 ASN A O 1
ATOM 724 N N . ALA A 1 99 ? 7.862 -3.013 4.229 1.00 95.56 99 ALA A N 1
ATOM 725 C CA . ALA A 1 99 ? 7.068 -3.263 3.036 1.00 95.56 99 ALA A CA 1
ATOM 726 C C . ALA A 1 99 ? 7.875 -2.903 1.783 1.00 95.56 99 ALA A C 1
ATOM 728 O O . ALA A 1 99 ? 8.563 -1.888 1.750 1.00 95.56 99 ALA A O 1
ATOM 729 N N . ARG A 1 100 ? 7.779 -3.708 0.729 1.00 94.50 100 ARG A N 1
ATOM 730 C CA . ARG A 1 100 ? 8.269 -3.371 -0.613 1.00 94.50 100 ARG A CA 1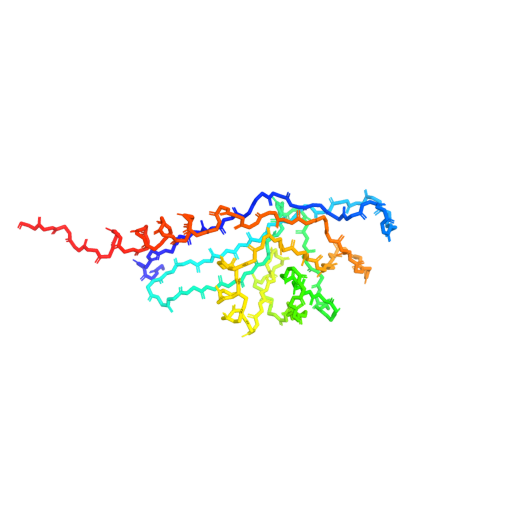
ATOM 731 C C . ARG A 1 100 ? 7.104 -3.410 -1.581 1.00 94.50 100 ARG A C 1
ATOM 733 O O . ARG A 1 100 ? 6.262 -4.303 -1.486 1.00 94.50 100 ARG A O 1
ATOM 740 N N . LEU A 1 101 ? 7.061 -2.461 -2.503 1.00 95.12 101 LEU A N 1
ATOM 741 C CA . LEU A 1 101 ? 6.025 -2.384 -3.521 1.00 95.12 101 LEU A CA 1
ATOM 742 C C . LEU A 1 101 ? 6.626 -2.736 -4.877 1.00 95.12 101 LEU A C 1
ATOM 744 O O . LEU A 1 101 ? 7.771 -2.395 -5.158 1.00 95.12 101 LEU A O 1
ATOM 748 N N . ARG A 1 102 ? 5.825 -3.383 -5.717 1.00 94.38 102 ARG A N 1
ATOM 749 C CA . ARG A 1 102 ? 6.073 -3.534 -7.146 1.00 94.38 102 ARG A CA 1
ATOM 750 C C . ARG A 1 102 ? 4.971 -2.797 -7.886 1.00 94.38 102 ARG A C 1
ATOM 752 O O . ARG A 1 102 ? 3.802 -3.148 -7.739 1.00 94.38 102 ARG A O 1
ATOM 759 N N . LEU A 1 103 ? 5.323 -1.763 -8.639 1.00 93.31 103 LEU A N 1
ATOM 760 C CA . LEU A 1 103 ? 4.375 -0.803 -9.207 1.00 93.31 103 LEU A CA 1
ATOM 761 C C . LEU A 1 103 ? 4.591 -0.623 -10.710 1.00 93.31 103 LEU A C 1
ATOM 763 O O . LEU A 1 103 ? 5.692 -0.820 -11.211 1.00 93.31 103 LEU A O 1
ATOM 767 N N . ARG A 1 104 ? 3.541 -0.219 -11.426 1.00 92.19 104 ARG A N 1
ATOM 768 C CA . ARG A 1 104 ? 3.587 0.184 -12.837 1.00 92.19 104 ARG A CA 1
ATOM 769 C C . ARG A 1 104 ? 2.829 1.497 -12.997 1.00 92.19 104 ARG A C 1
ATOM 771 O O . ARG A 1 104 ? 1.710 1.635 -12.495 1.00 92.19 104 ARG A O 1
ATOM 778 N N . PHE A 1 105 ? 3.414 2.440 -13.721 1.00 90.38 105 PHE A N 1
ATOM 779 C CA . PHE A 1 105 ? 2.865 3.783 -13.901 1.00 90.38 105 PHE A CA 1
ATOM 780 C C . PHE A 1 105 ? 2.632 4.083 -15.375 1.00 90.38 105 PHE A C 1
ATOM 782 O O . PHE A 1 105 ? 3.435 3.692 -16.207 1.00 90.38 105 PHE A O 1
ATOM 789 N N . TRP A 1 106 ? 1.563 4.796 -15.714 1.00 89.62 106 TRP A N 1
ATOM 790 C CA . TRP A 1 106 ? 1.327 5.253 -17.084 1.00 89.62 106 TRP A CA 1
ATOM 791 C C . TRP A 1 106 ? 2.293 6.398 -17.448 1.00 89.62 106 TRP A C 1
ATOM 793 O O . TRP A 1 106 ? 2.534 7.259 -16.601 1.00 89.62 106 TRP A O 1
ATOM 803 N N . PRO A 1 107 ? 2.831 6.461 -18.683 1.00 88.88 107 PRO A N 1
ATOM 804 C CA . PRO A 1 107 ? 2.582 5.594 -19.845 1.00 88.88 107 PRO A CA 1
ATOM 805 C C . PRO A 1 107 ? 3.547 4.400 -19.969 1.00 88.88 107 PRO A C 1
ATOM 807 O O . PRO A 1 107 ? 3.743 3.878 -21.060 1.00 88.88 107 PRO A O 1
ATOM 810 N N . TYR A 1 108 ? 4.197 3.993 -18.881 1.00 86.25 108 TYR A N 1
ATOM 811 C CA . TYR A 1 108 ? 5.240 2.971 -18.888 1.00 86.25 108 TYR A CA 1
ATOM 812 C C . TYR A 1 108 ? 4.679 1.564 -18.630 1.00 86.25 108 TYR A C 1
ATOM 814 O O . TYR A 1 108 ? 3.933 1.332 -17.679 1.00 86.25 108 TYR A O 1
ATOM 822 N N . ASP A 1 109 ? 5.111 0.589 -19.431 1.00 86.8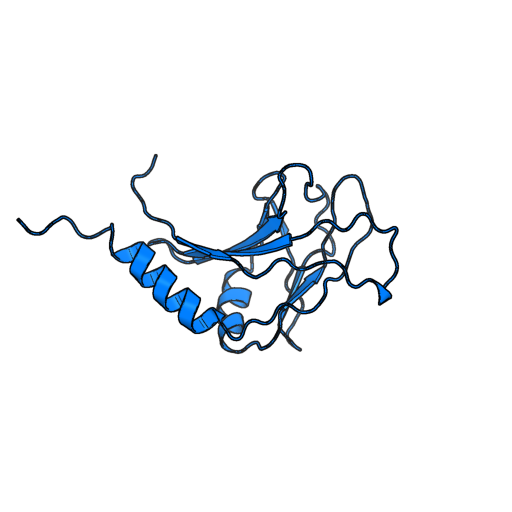1 109 ASP A N 1
ATOM 823 C CA . ASP A 1 109 ? 4.753 -0.826 -19.241 1.00 86.81 109 ASP A CA 1
ATOM 824 C C . ASP A 1 109 ? 5.665 -1.562 -18.242 1.00 86.81 109 ASP A C 1
ATOM 826 O O . ASP A 1 109 ? 5.368 -2.678 -17.796 1.00 86.81 109 ASP A O 1
ATOM 830 N N . THR A 1 110 ? 6.773 -0.937 -17.851 1.00 88.12 110 THR A N 1
ATOM 831 C CA . THR A 1 110 ? 7.775 -1.525 -16.959 1.00 88.12 110 THR A CA 1
ATOM 832 C C . THR A 1 110 ? 7.275 -1.597 -15.514 1.00 88.12 110 THR A C 1
ATOM 834 O O . THR A 1 110 ? 6.641 -0.671 -15.009 1.00 88.12 110 THR A O 1
ATOM 837 N N . LEU A 1 111 ? 7.564 -2.714 -14.836 1.00 90.50 111 LEU A N 1
ATOM 838 C CA . LEU A 1 111 ? 7.350 -2.860 -13.394 1.00 90.50 111 LEU A CA 1
ATOM 839 C C . LEU A 1 111 ? 8.576 -2.355 -12.630 1.00 90.50 111 LEU A C 1
ATOM 841 O O . LEU A 1 111 ? 9.708 -2.671 -12.988 1.00 90.50 111 LEU A O 1
ATOM 845 N N . TYR A 1 112 ? 8.329 -1.633 -11.545 1.00 87.94 112 TYR A N 1
ATOM 846 C CA . TYR A 1 112 ? 9.341 -1.030 -10.691 1.00 87.94 112 TYR A CA 1
ATOM 847 C C . TYR A 1 112 ? 9.205 -1.567 -9.273 1.00 87.94 112 TYR A C 1
ATOM 849 O O . TYR A 1 112 ? 8.135 -1.462 -8.673 1.00 87.94 112 TYR A O 1
ATOM 857 N N . ASP A 1 113 ? 10.292 -2.103 -8.728 1.00 90.56 113 ASP A N 1
ATOM 858 C CA . ASP A 1 113 ? 10.379 -2.444 -7.310 1.00 90.56 113 ASP A CA 1
ATOM 859 C C . ASP A 1 113 ? 10.830 -1.211 -6.518 1.00 90.56 113 ASP A C 1
ATOM 861 O O . ASP A 1 113 ? 11.731 -0.494 -6.948 1.00 90.56 113 ASP A O 1
ATOM 865 N N . THR A 1 114 ? 10.204 -0.936 -5.376 1.00 89.88 114 THR A N 1
ATOM 866 C CA . THR A 1 114 ? 10.550 0.211 -4.526 1.00 89.88 114 THR A CA 1
ATOM 867 C C . THR A 1 114 ? 11.619 -0.134 -3.498 1.00 89.88 114 THR A C 1
ATOM 869 O O . THR A 1 114 ? 11.765 -1.289 -3.080 1.00 89.88 114 THR A O 1
ATOM 872 N N . LEU A 1 115 ? 12.290 0.898 -2.985 1.00 89.81 115 LEU A N 1
ATOM 873 C CA . LEU A 1 115 ? 13.028 0.783 -1.733 1.00 89.81 115 LEU A CA 1
ATOM 874 C C . LEU A 1 115 ? 12.092 0.329 -0.588 1.00 89.81 115 LEU A C 1
ATOM 876 O O . LEU A 1 115 ? 10.876 0.577 -0.638 1.00 89.81 115 LEU A O 1
ATOM 880 N N . PRO A 1 116 ? 12.631 -0.349 0.446 1.00 92.06 116 PRO A N 1
ATOM 881 C CA . PRO A 1 116 ? 11.844 -0.768 1.599 1.00 92.06 116 PRO A CA 1
ATOM 882 C C . PRO A 1 116 ? 11.232 0.426 2.343 1.00 92.06 116 PRO A C 1
ATOM 884 O O . PRO A 1 116 ? 11.920 1.387 2.679 1.00 92.06 116 PRO A O 1
ATOM 887 N N . ILE A 1 117 ? 9.943 0.329 2.651 1.00 93.88 117 ILE A N 1
ATOM 888 C CA . ILE A 1 117 ? 9.208 1.235 3.531 1.00 93.88 117 ILE A CA 1
ATOM 889 C C . ILE A 1 117 ? 9.264 0.654 4.939 1.00 93.88 117 ILE A C 1
ATOM 891 O O . ILE A 1 117 ? 8.782 -0.456 5.157 1.00 93.88 117 ILE A O 1
ATOM 895 N N . ASN A 1 118 ? 9.799 1.406 5.898 1.00 93.94 118 ASN A N 1
ATOM 896 C CA . ASN A 1 118 ? 9.787 0.999 7.300 1.00 93.94 118 ASN A CA 1
ATOM 897 C C . ASN A 1 118 ? 8.357 1.063 7.870 1.00 93.94 118 ASN A C 1
ATOM 899 O O . ASN A 1 118 ? 7.700 2.103 7.792 1.00 93.94 118 ASN A O 1
ATOM 903 N N . THR A 1 119 ? 7.884 -0.039 8.454 1.00 93.75 119 THR A N 1
ATOM 904 C CA . THR A 1 119 ? 6.526 -0.173 9.008 1.00 93.75 119 THR A CA 1
ATOM 905 C C . THR A 1 119 ? 6.470 -0.090 10.535 1.00 93.75 119 THR A C 1
ATOM 907 O O . THR A 1 119 ? 5.388 -0.206 11.102 1.00 93.75 119 THR A O 1
ATOM 910 N N . SER A 1 120 ? 7.584 0.169 11.229 1.00 90.25 120 SER A N 1
ATOM 911 C CA . SER A 1 120 ? 7.640 0.199 12.703 1.00 90.25 120 SER A CA 1
ATOM 912 C C . SER A 1 120 ? 6.675 1.205 13.347 1.00 90.25 120 SER A C 1
ATOM 914 O O . SER A 1 120 ? 6.143 0.953 14.426 1.00 90.25 120 SER A O 1
ATOM 916 N N . GLY A 1 121 ? 6.393 2.323 12.672 1.00 90.56 121 GLY A N 1
ATOM 917 C CA . GLY A 1 121 ? 5.438 3.338 13.129 1.00 90.56 121 GLY A CA 1
ATOM 918 C C . GLY A 1 121 ? 3.961 2.970 12.930 1.00 90.56 121 GLY A C 1
ATOM 919 O O . GLY A 1 121 ? 3.089 3.710 13.389 1.00 90.56 121 GLY A O 1
ATOM 920 N N . TYR A 1 122 ? 3.659 1.853 12.258 1.00 93.50 122 TYR A N 1
ATOM 921 C CA . TYR A 1 122 ? 2.293 1.495 11.874 1.00 93.50 122 TYR A CA 1
ATOM 922 C C . TYR A 1 122 ? 1.379 1.274 13.078 1.00 93.50 122 TYR A C 1
ATOM 924 O O . TYR A 1 122 ? 0.283 1.821 13.094 1.00 93.50 122 TYR A O 1
ATOM 932 N N . ALA A 1 123 ? 1.816 0.523 14.094 1.00 92.19 123 ALA A N 1
ATOM 933 C CA . ALA A 1 123 ? 0.963 0.178 15.234 1.00 92.19 123 ALA A CA 1
ATOM 934 C C . ALA A 1 123 ? 0.416 1.431 15.945 1.00 92.19 123 ALA A C 1
ATOM 936 O O . ALA A 1 123 ? -0.794 1.565 16.123 1.00 92.19 123 ALA A O 1
ATOM 937 N N . GLY A 1 124 ? 1.290 2.397 16.251 1.00 93.88 124 GLY A N 1
ATOM 938 C CA . GLY A 1 124 ? 0.877 3.665 16.861 1.00 93.88 124 GLY A CA 1
ATOM 939 C C . GLY A 1 124 ? 0.057 4.557 15.920 1.00 93.88 124 GLY A C 1
ATOM 940 O O . GLY A 1 124 ? -0.831 5.281 16.366 1.00 93.88 124 GLY A O 1
ATOM 941 N N . ALA A 1 125 ? 0.311 4.511 14.608 1.00 94.94 125 ALA A N 1
ATOM 942 C CA . ALA A 1 125 ? -0.516 5.223 13.635 1.00 94.94 125 ALA A CA 1
ATOM 943 C C . ALA A 1 125 ? -1.922 4.609 13.509 1.00 94.94 125 ALA A C 1
ATOM 945 O O . ALA A 1 125 ? -2.898 5.347 13.399 1.00 94.94 125 ALA A O 1
ATOM 946 N N . ALA A 1 126 ? -2.036 3.282 13.572 1.00 93.88 126 ALA A N 1
ATOM 947 C CA . ALA A 1 126 ? -3.299 2.557 13.505 1.00 93.88 126 ALA A CA 1
ATOM 948 C C . ALA A 1 126 ? -4.185 2.824 14.723 1.00 93.88 126 ALA A C 1
ATOM 950 O O . ALA A 1 126 ? -5.388 3.021 14.567 1.00 93.88 126 ALA A O 1
ATOM 951 N N . GLU A 1 127 ? -3.598 2.893 15.918 1.00 93.62 127 GLU A N 1
ATOM 952 C CA . GLU A 1 127 ? -4.314 3.282 17.134 1.00 93.62 127 GLU A CA 1
ATOM 953 C C . GLU A 1 127 ? -4.896 4.700 17.017 1.00 93.62 127 GLU A C 1
ATOM 955 O O . GLU A 1 127 ? -6.098 4.895 17.198 1.00 93.62 127 GLU A O 1
ATOM 960 N N . ARG A 1 128 ? -4.075 5.677 16.607 1.00 94.38 128 ARG A N 1
ATOM 961 C CA . ARG A 1 128 ? -4.530 7.062 16.395 1.00 94.38 128 ARG A CA 1
ATOM 962 C C . ARG A 1 128 ? -5.595 7.174 15.305 1.00 94.38 128 ARG A C 1
ATOM 964 O O . ARG A 1 128 ? -6.545 7.937 15.452 1.00 94.38 128 ARG A O 1
ATOM 971 N N . ALA A 1 129 ? -5.460 6.414 14.219 1.00 93.75 129 ALA A N 1
ATOM 972 C CA . ALA A 1 129 ? -6.438 6.411 13.135 1.00 93.75 129 ALA A CA 1
ATOM 973 C C . ALA A 1 129 ? -7.794 5.835 13.577 1.00 93.75 129 ALA A C 1
ATOM 975 O O . ALA A 1 129 ? -8.825 6.372 13.181 1.00 93.75 129 ALA A O 1
ATOM 976 N N . LYS A 1 130 ? -7.808 4.801 14.431 1.00 92.31 130 LYS A N 1
ATOM 977 C CA . LYS A 1 130 ? -9.046 4.275 15.030 1.00 92.31 130 LYS A CA 1
ATOM 978 C C . LYS A 1 130 ? -9.721 5.302 15.934 1.00 92.31 130 LYS A C 1
ATOM 980 O O . LYS A 1 130 ? -10.891 5.597 15.732 1.00 92.31 130 LYS A O 1
ATOM 985 N N . GLN A 1 131 ? -8.969 5.916 16.848 1.00 91.19 131 GLN A N 1
ATOM 986 C CA . GLN A 1 131 ? -9.494 6.973 17.723 1.00 91.19 131 GLN A CA 1
ATOM 987 C C . GLN A 1 131 ? -10.081 8.142 16.918 1.00 91.19 131 GLN A C 1
ATOM 989 O O . GLN A 1 131 ? -11.134 8.670 17.257 1.00 91.19 131 GLN A O 1
ATOM 994 N N . CYS A 1 132 ? -9.415 8.526 15.828 1.00 89.69 132 CYS A N 1
ATOM 995 C CA . CYS A 1 132 ? -9.886 9.547 14.896 1.00 89.69 132 CYS A CA 1
ATOM 996 C C . CYS A 1 132 ? -11.199 9.149 14.199 1.00 89.69 132 CYS A C 1
ATOM 998 O O . CYS A 1 132 ? -12.100 9.974 14.078 1.00 89.69 132 CYS A O 1
ATOM 1000 N N . ALA A 1 133 ? -11.331 7.890 13.772 1.00 88.31 133 ALA A N 1
ATOM 1001 C CA . ALA A 1 133 ? -12.550 7.400 13.135 1.00 88.31 133 ALA A CA 1
ATOM 1002 C C . ALA A 1 133 ? -13.739 7.319 14.114 1.00 88.31 133 ALA A C 1
ATOM 1004 O O . ALA A 1 133 ? -14.874 7.459 13.677 1.00 88.31 133 ALA A O 1
ATOM 1005 N N . GLU A 1 134 ? -13.481 7.132 15.413 1.00 84.31 134 GLU A N 1
ATOM 1006 C CA . GLU A 1 134 ? -14.499 7.015 16.469 1.00 84.31 134 GLU A CA 1
ATOM 1007 C C . GLU A 1 134 ? -14.906 8.362 17.100 1.00 84.31 134 GLU A C 1
ATOM 1009 O O . GLU A 1 134 ? -16.047 8.530 17.537 1.00 84.31 134 GLU A O 1
ATOM 1014 N N . SER A 1 135 ? -13.989 9.333 17.184 1.00 68.12 135 SER A N 1
ATOM 1015 C CA . SER A 1 135 ? -14.185 10.569 17.963 1.00 68.12 135 SER A CA 1
ATOM 1016 C C . SER A 1 135 ? -15.247 11.514 17.396 1.00 68.12 135 SER A C 1
ATOM 1018 O O . SER A 1 135 ? -15.846 12.275 18.152 1.00 68.12 135 SER A O 1
ATOM 1020 N N . LEU A 1 136 ? -15.525 11.438 16.094 1.00 59.34 136 LEU A N 1
ATOM 1021 C CA . LEU A 1 136 ? -16.547 12.247 15.417 1.00 59.34 136 LEU A CA 1
ATOM 1022 C C . LEU A 1 136 ? -17.898 11.527 15.274 1.00 59.34 136 LEU A C 1
ATOM 1024 O O . LEU A 1 136 ? -18.869 12.132 14.826 1.00 59.34 136 LEU A O 1
ATOM 1028 N N . SER A 1 137 ? -17.970 10.259 15.678 1.00 55.28 137 SER A N 1
ATOM 1029 C CA . SER A 1 137 ? -19.190 9.443 15.664 1.00 55.28 137 SER A CA 1
ATOM 1030 C C . SER A 1 137 ? -20.013 9.573 16.945 1.00 55.28 137 SER A C 1
ATOM 1032 O O . SER A 1 137 ? -21.152 9.110 17.008 1.00 55.28 137 SER A O 1
ATOM 1034 N N . ARG A 1 138 ? -19.448 10.184 17.995 1.00 54.84 138 ARG A N 1
ATOM 1035 C CA . ARG A 1 138 ? -20.155 10.440 19.252 1.00 54.84 138 ARG A CA 1
ATOM 1036 C C . ARG A 1 138 ? -20.959 11.740 19.132 1.00 54.84 138 ARG A C 1
ATOM 1038 O O . ARG A 1 138 ? -20.346 12.789 18.938 1.00 54.84 138 ARG A O 1
ATOM 1045 N N . PRO A 1 139 ? -22.301 11.717 19.270 1.00 52.47 139 PRO A N 1
ATOM 1046 C CA . PRO A 1 139 ? -23.054 12.957 19.406 1.00 52.47 139 PRO A CA 1
ATOM 1047 C C . PRO A 1 139 ? -22.536 13.707 20.637 1.00 52.47 139 PRO A C 1
ATOM 1049 O O . PRO A 1 139 ? -22.233 13.085 21.660 1.00 52.47 139 PRO A O 1
ATOM 1052 N N . ALA A 1 140 ? -22.396 15.030 20.520 1.00 50.31 140 ALA A N 1
ATOM 1053 C CA . ALA A 1 140 ? -22.061 15.883 21.651 1.00 50.31 140 ALA A CA 1
ATOM 1054 C C . ALA A 1 140 ? -23.028 15.561 22.799 1.00 50.31 140 ALA A C 1
ATOM 1056 O O . ALA A 1 140 ? -24.245 15.583 22.607 1.00 50.31 140 ALA A O 1
ATOM 1057 N N . ALA A 1 141 ? -22.486 15.178 23.956 1.00 51.62 141 ALA A N 1
ATOM 1058 C CA . ALA A 1 141 ? -23.296 14.982 25.146 1.00 51.62 141 ALA A CA 1
ATOM 1059 C C . ALA A 1 141 ? -23.924 16.337 25.506 1.00 51.62 141 ALA A C 1
ATOM 1061 O O . ALA A 1 141 ? -23.189 17.293 25.760 1.00 51.62 141 ALA A O 1
ATOM 1062 N N . ASN A 1 142 ? -25.256 16.407 25.437 1.00 43.69 142 ASN A N 1
ATOM 1063 C CA . ASN A 1 142 ? -26.048 17.516 25.971 1.00 43.69 142 ASN A CA 1
ATOM 1064 C C . ASN A 1 142 ? -26.036 17.487 27.498 1.00 43.69 142 ASN A C 1
ATOM 1066 O O . ASN A 1 142 ? -26.134 16.366 28.052 1.00 43.69 142 ASN A O 1
#

Organism: NCBI:txid1207057

Sequence (142 aa):
MTGKTACLIISPVTSPDPTKGGDFKFIPAHLVISVSESGSTFGVRTSTDKDTFHNNLNGMGVKLDNLDFVPLDVKGGQHVVGSSQGPKILEALPKARNARLRLRFWPYDTLYDTLPINTSGYAGAAERAKQCAESLSRPAAN

pLDDT: mean 87.12, std 13.13, range [43.69, 97.88]